Protein AF-A0A8S9FVZ9-F1 (afdb_monomer_lite)

Secondary structure (DSSP, 8-state):
------------PPP---GGGGG-HHHHHHHHHHHHTT-TTS---HHHHHHHHHHHHHHHHHHTT--HHHHHHHHHHHHHHHHHHHHHHHHHTT------

Foldseek 3Di:
DDDCPPPPPPPPDDQDDDPVCVVPPVLVVLLVCQLPPPPPDPPDDPVNSVVSSSVSVVVCCVVVPVPVVSVVVVVVVVVVVVVVVVVVVCVVVVVPDDDD

pLDDT: mean 76.51, std 14.74, range [37.78, 93.88]

Structure (mmCIF, N/CA/C/O backbone):
data_AF-A0A8S9FVZ9-F1
#
_entry.id   AF-A0A8S9FVZ9-F1
#
loop_
_atom_site.group_PDB
_atom_site.id
_atom_site.type_symbol
_atom_site.label_atom_id
_atom_site.label_alt_id
_atom_site.label_comp_id
_atom_site.label_asym_id
_atom_site.label_entity_id
_atom_site.label_seq_id
_atom_site.pdbx_PDB_ins_code
_atom_site.Cartn_x
_atom_site.Cartn_y
_atom_site.Cartn_z
_atom_site.occupancy
_atom_site.B_iso_or_equiv
_atom_site.auth_seq_id
_atom_site.auth_comp_id
_atom_site.auth_asym_id
_atom_site.auth_atom_id
_atom_site.pdbx_PDB_model_num
ATOM 1 N N . MET A 1 1 ? 30.963 5.191 33.472 1.00 40.34 1 MET A N 1
ATOM 2 C CA . MET A 1 1 ? 29.560 4.961 33.053 1.00 40.34 1 MET A CA 1
ATOM 3 C C . MET A 1 1 ? 29.465 5.172 31.554 1.00 40.34 1 MET A C 1
ATOM 5 O O . MET A 1 1 ? 29.851 6.236 31.092 1.00 40.34 1 MET A O 1
ATOM 9 N N . MET A 1 2 ? 29.022 4.170 30.794 1.00 45.22 2 MET A N 1
ATOM 10 C CA . MET A 1 2 ? 28.833 4.302 29.345 1.00 45.22 2 MET A CA 1
ATOM 11 C C . MET A 1 2 ? 27.371 4.673 29.082 1.00 45.22 2 MET A C 1
ATOM 13 O O . MET A 1 2 ? 26.473 3.879 29.354 1.00 45.22 2 MET A O 1
ATOM 17 N N . ASN A 1 3 ? 27.133 5.891 28.596 1.00 51.62 3 ASN A N 1
ATOM 18 C CA . ASN A 1 3 ? 25.801 6.366 28.231 1.00 51.62 3 ASN A CA 1
ATOM 19 C C . ASN A 1 3 ? 25.314 5.646 26.968 1.00 51.62 3 ASN A C 1
ATOM 21 O O . ASN A 1 3 ? 25.746 5.946 25.856 1.00 51.62 3 ASN A O 1
ATOM 25 N N . LEU A 1 4 ? 24.372 4.720 27.141 1.00 60.62 4 LEU A N 1
ATOM 26 C CA . LEU A 1 4 ? 23.601 4.117 26.058 1.00 60.62 4 LEU A CA 1
ATOM 27 C C . LEU A 1 4 ? 22.503 5.094 25.623 1.00 60.62 4 LEU A C 1
ATOM 29 O O . LEU A 1 4 ? 21.333 4.906 25.943 1.00 60.62 4 LEU A O 1
ATOM 33 N N . VAL A 1 5 ? 22.858 6.160 24.903 1.00 65.38 5 VAL A N 1
ATOM 34 C CA . VAL A 1 5 ? 21.850 6.924 24.155 1.00 65.38 5 VAL A CA 1
ATOM 35 C C . VAL A 1 5 ? 21.428 6.039 22.982 1.00 65.38 5 VAL A C 1
ATOM 37 O O . VAL A 1 5 ? 22.261 5.776 22.109 1.00 65.38 5 VAL A O 1
ATOM 40 N N . PRO A 1 6 ? 20.176 5.544 22.915 1.00 59.00 6 PRO A N 1
ATOM 41 C CA . PRO A 1 6 ? 19.731 4.792 21.759 1.00 59.00 6 PRO A CA 1
ATOM 42 C C . PRO A 1 6 ? 19.700 5.756 20.579 1.00 59.00 6 PRO A C 1
ATOM 44 O O . PRO A 1 6 ? 18.785 6.568 20.426 1.00 59.00 6 PRO A O 1
ATOM 47 N N . SER A 1 7 ? 20.729 5.675 19.740 1.00 60.56 7 SER A N 1
ATOM 48 C CA . SER A 1 7 ? 20.723 6.315 18.439 1.00 60.56 7 SER A CA 1
ATOM 49 C C . SER A 1 7 ? 19.511 5.777 17.686 1.00 60.56 7 SER A C 1
ATOM 51 O O . SER A 1 7 ? 19.473 4.611 17.283 1.00 60.56 7 SER A O 1
ATOM 53 N N . ARG A 1 8 ? 18.474 6.608 17.536 1.00 63.69 8 ARG A N 1
ATOM 54 C CA . ARG A 1 8 ? 17.286 6.301 16.729 1.00 63.69 8 ARG A CA 1
ATOM 55 C C . ARG A 1 8 ? 17.650 6.373 15.248 1.00 63.69 8 ARG A C 1
ATOM 57 O O . ARG A 1 8 ? 17.001 7.083 14.481 1.00 63.69 8 ARG A O 1
ATOM 64 N N . VAL A 1 9 ? 18.680 5.642 14.819 1.00 62.06 9 VAL A N 1
ATOM 65 C CA . VAL A 1 9 ? 18.883 5.384 13.398 1.00 62.06 9 VAL A CA 1
ATOM 66 C C . VAL A 1 9 ? 17.663 4.594 12.959 1.00 62.06 9 VAL A C 1
ATOM 68 O O . VAL A 1 9 ? 17.510 3.417 13.290 1.00 62.06 9 VAL A O 1
ATOM 71 N N . ARG A 1 10 ? 16.738 5.260 12.263 1.00 62.44 10 ARG A N 1
ATOM 72 C CA . ARG A 1 10 ? 15.591 4.598 11.646 1.00 62.44 10 ARG A CA 1
ATOM 73 C C . ARG A 1 10 ? 16.151 3.601 10.642 1.00 62.44 10 ARG A C 1
ATOM 75 O O . ARG A 1 10 ? 16.495 3.974 9.523 1.00 62.44 10 ARG A O 1
ATOM 82 N N . LYS A 1 11 ? 16.281 2.335 11.049 1.00 62.75 11 LYS A N 1
ATOM 83 C CA . LYS A 1 11 ? 16.678 1.254 10.149 1.00 62.75 11 LYS A CA 1
ATOM 84 C C . LYS A 1 11 ? 15.696 1.273 8.983 1.00 62.75 11 LYS A C 1
ATOM 86 O O . LYS A 1 11 ? 14.489 1.122 9.179 1.00 62.75 11 LYS A O 1
ATOM 91 N N . LYS A 1 12 ? 16.201 1.522 7.774 1.00 65.38 12 LYS A N 1
ATOM 92 C CA . LYS A 1 12 ? 15.389 1.497 6.559 1.00 65.38 12 LYS A CA 1
ATOM 93 C C . LYS A 1 12 ? 14.947 0.052 6.346 1.00 65.38 12 LYS A C 1
ATOM 95 O O . LYS A 1 12 ? 15.718 -0.769 5.862 1.00 65.38 12 LYS A O 1
ATOM 100 N N . GLY A 1 13 ? 13.733 -0.267 6.790 1.00 72.56 13 GLY A N 1
ATOM 101 C CA . GLY A 1 13 ? 13.160 -1.599 6.633 1.00 72.56 13 GLY A CA 1
ATOM 102 C C . GLY A 1 13 ? 13.135 -2.004 5.161 1.00 72.56 13 GLY A C 1
ATOM 103 O O . GLY A 1 13 ? 12.910 -1.169 4.278 1.00 72.56 13 GLY A O 1
ATOM 104 N N . ARG A 1 14 ? 13.380 -3.288 4.887 1.00 82.06 14 ARG A N 1
ATOM 105 C CA . ARG A 1 14 ? 13.221 -3.832 3.538 1.00 82.06 14 ARG A CA 1
ATOM 106 C C . ARG A 1 14 ? 11.741 -3.785 3.165 1.00 82.06 14 ARG A C 1
ATOM 108 O O . ARG A 1 14 ? 10.879 -4.098 3.983 1.00 82.06 14 ARG A O 1
ATOM 115 N N . PHE A 1 15 ? 11.447 -3.362 1.939 1.00 83.38 15 PHE A N 1
ATOM 116 C CA . PHE A 1 15 ? 10.087 -3.441 1.423 1.00 83.38 15 PHE A CA 1
ATOM 117 C C . PHE A 1 15 ? 9.692 -4.913 1.281 1.00 83.38 15 PHE A C 1
ATOM 119 O O . PHE A 1 15 ? 10.375 -5.666 0.586 1.00 83.38 15 PHE A O 1
ATOM 126 N N . THR A 1 16 ? 8.576 -5.280 1.901 1.00 87.44 16 THR A N 1
ATOM 127 C CA . THR A 1 16 ? 7.934 -6.585 1.745 1.00 87.44 16 THR A CA 1
ATOM 128 C C . THR A 1 16 ? 6.536 -6.343 1.210 1.00 87.44 16 THR A C 1
ATOM 130 O O . THR A 1 16 ? 5.779 -5.562 1.793 1.00 87.44 16 THR A O 1
ATOM 133 N N . PHE A 1 17 ? 6.219 -6.987 0.090 1.00 88.44 17 PHE A N 1
ATOM 134 C CA . PHE A 1 17 ? 4.865 -6.999 -0.438 1.00 88.44 17 PHE A CA 1
ATOM 135 C C . PHE A 1 17 ? 3.992 -7.893 0.444 1.00 88.44 17 PHE A C 1
ATOM 137 O O . PHE A 1 17 ? 4.382 -9.015 0.762 1.00 88.44 17 PHE A O 1
ATOM 144 N N . ASP A 1 18 ? 2.828 -7.393 0.838 1.00 88.00 18 ASP A N 1
ATOM 145 C CA . ASP A 1 18 ? 1.856 -8.156 1.613 1.00 88.00 18 ASP A CA 1
ATOM 146 C C . ASP A 1 18 ? 0.781 -8.703 0.669 1.00 88.00 18 ASP A C 1
ATOM 148 O O . ASP A 1 18 ? 0.128 -7.946 -0.049 1.00 88.00 18 ASP A O 1
ATOM 152 N N . LYS A 1 19 ? 0.574 -10.024 0.679 1.00 89.81 19 LYS A N 1
ATOM 153 C CA . LYS A 1 19 ? -0.411 -10.700 -0.179 1.00 89.81 19 LYS A CA 1
ATOM 154 C C . LYS A 1 19 ? -1.838 -10.183 0.046 1.00 89.81 19 LYS A C 1
ATOM 156 O O . LYS A 1 19 ? -2.643 -10.208 -0.880 1.00 89.81 19 LYS A O 1
ATOM 161 N N . ARG A 1 20 ? -2.144 -9.658 1.240 1.00 87.31 20 ARG A N 1
ATOM 162 C CA . ARG A 1 20 ? -3.446 -9.045 1.564 1.00 87.31 20 ARG A CA 1
ATOM 163 C C . ARG A 1 20 ? -3.738 -7.796 0.731 1.00 87.31 20 ARG A C 1
ATOM 165 O O . ARG A 1 20 ? -4.872 -7.344 0.681 1.00 87.31 20 ARG A O 1
ATOM 172 N N . TRP A 1 21 ? -2.734 -7.207 0.087 1.00 89.69 21 TRP A N 1
ATOM 173 C CA . TRP A 1 21 ? -2.930 -6.053 -0.787 1.00 89.69 21 TRP A CA 1
ATOM 174 C C . TRP A 1 21 ? -3.605 -6.426 -2.108 1.00 89.69 21 TRP A C 1
ATOM 176 O O . TRP A 1 21 ? -4.242 -5.571 -2.709 1.00 89.69 21 TRP A O 1
ATOM 186 N N . CYS A 1 22 ? -3.544 -7.691 -2.539 1.00 87.94 22 CYS A N 1
ATOM 187 C CA . CYS A 1 22 ? -4.177 -8.131 -3.786 1.00 87.94 22 CYS A CA 1
ATOM 188 C C . CYS A 1 22 ? -5.709 -8.022 -3.771 1.00 87.94 22 CYS A C 1
ATOM 190 O O . CYS A 1 22 ? -6.319 -7.962 -4.830 1.00 87.94 22 CYS A O 1
ATOM 192 N N . THR A 1 23 ? -6.339 -7.997 -2.593 1.00 87.69 23 THR A N 1
ATOM 193 C CA . THR A 1 23 ? -7.798 -7.859 -2.461 1.00 87.69 23 THR A CA 1
ATOM 194 C C . THR A 1 23 ? -8.251 -6.400 -2.406 1.00 87.69 23 THR A C 1
ATOM 196 O O . THR A 1 23 ? -9.444 -6.141 -2.284 1.00 87.69 23 THR A O 1
ATOM 199 N N . LYS A 1 24 ? -7.318 -5.439 -2.450 1.00 87.50 24 LYS A N 1
ATOM 200 C CA . LYS A 1 24 ? -7.616 -4.008 -2.364 1.00 87.50 24 LYS A CA 1
ATOM 201 C C . LYS A 1 24 ? -7.585 -3.380 -3.760 1.00 87.50 24 LYS A C 1
ATOM 203 O O . LYS A 1 24 ? -6.513 -3.352 -4.371 1.00 87.50 24 LYS A O 1
ATOM 208 N N . PRO A 1 25 ? -8.712 -2.867 -4.283 1.00 87.62 25 PRO A N 1
ATOM 209 C CA . PRO A 1 25 ? -8.765 -2.322 -5.640 1.00 87.62 25 PRO A CA 1
ATOM 210 C C . PRO A 1 25 ? -7.825 -1.122 -5.831 1.00 87.62 25 PRO A C 1
ATOM 212 O O . PRO A 1 25 ? -7.260 -0.940 -6.908 1.00 87.62 25 PRO A O 1
ATOM 215 N N . GLU A 1 26 ? -7.562 -0.348 -4.777 1.00 89.75 26 GLU A N 1
ATOM 216 C CA .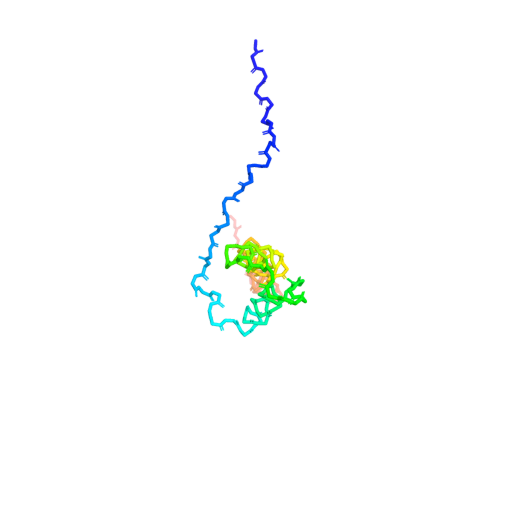 GLU A 1 26 ? -6.660 0.806 -4.820 1.00 89.75 26 GLU A CA 1
ATOM 217 C C . GLU A 1 26 ? -5.213 0.390 -5.107 1.00 89.75 26 GLU A C 1
ATOM 219 O O . GLU A 1 26 ? -4.453 1.136 -5.723 1.00 89.75 26 GLU A O 1
ATOM 224 N N . VAL A 1 27 ? -4.821 -0.820 -4.698 1.00 92.25 27 VAL A N 1
ATOM 225 C CA . VAL A 1 27 ? -3.466 -1.345 -4.914 1.00 92.25 27 VAL A CA 1
ATOM 226 C C . VAL A 1 27 ? -3.214 -1.586 -6.396 1.00 92.25 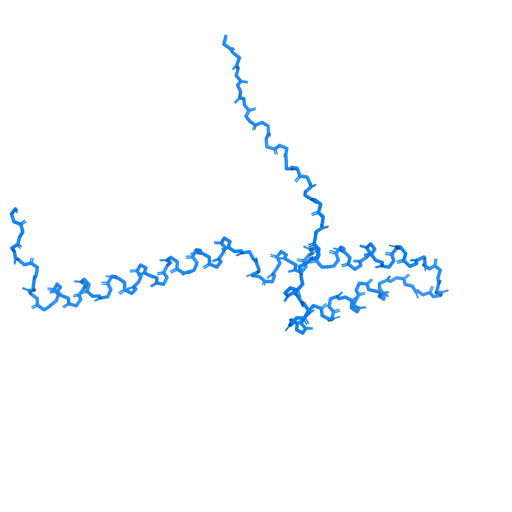27 VAL A C 1
ATOM 228 O O . VAL A 1 27 ? -2.119 -1.292 -6.876 1.00 92.25 27 VAL A O 1
ATOM 231 N N . MET A 1 28 ? -4.218 -2.068 -7.132 1.00 92.06 28 MET A N 1
ATOM 232 C CA . MET A 1 28 ? -4.108 -2.271 -8.579 1.00 92.06 28 MET A CA 1
ATOM 233 C C . MET A 1 28 ? -3.797 -0.959 -9.296 1.00 92.06 28 MET A C 1
ATOM 235 O O . MET A 1 28 ? -2.892 -0.906 -10.131 1.00 92.06 28 MET A O 1
ATOM 239 N N . GLU A 1 29 ? -4.480 0.118 -8.913 1.00 92.88 29 GLU A N 1
ATOM 240 C CA . GLU A 1 29 ? -4.263 1.444 -9.489 1.00 92.88 29 GLU A CA 1
ATOM 241 C C . GLU A 1 29 ? -2.878 2.007 -9.132 1.00 92.88 29 GLU A C 1
ATOM 243 O O . GLU A 1 29 ? -2.168 2.534 -9.991 1.00 92.88 29 GLU A O 1
ATOM 248 N N . VAL A 1 30 ? -2.425 1.810 -7.890 1.00 93.88 30 VAL A N 1
ATOM 249 C CA . VAL A 1 30 ? -1.075 2.198 -7.446 1.00 93.88 30 VAL A CA 1
ATOM 250 C C . VAL A 1 30 ? 0.011 1.468 -8.243 1.00 93.88 30 VAL A C 1
ATOM 252 O O . VAL A 1 30 ? 0.992 2.088 -8.665 1.00 93.88 30 VAL A O 1
ATOM 255 N N . VAL A 1 31 ? -0.159 0.165 -8.487 1.00 93.44 31 VAL A N 1
ATOM 256 C CA . VAL A 1 31 ? 0.765 -0.624 -9.316 1.00 93.44 31 VAL A CA 1
ATOM 257 C C . VAL A 1 31 ? 0.730 -0.137 -10.760 1.00 93.44 31 VAL A C 1
ATOM 259 O O . VAL A 1 31 ? 1.791 0.109 -11.331 1.00 93.44 31 VAL A O 1
ATOM 262 N N . ARG A 1 32 ? -0.458 0.074 -11.341 1.00 92.00 32 ARG A N 1
ATOM 263 C CA . ARG A 1 32 ? -0.620 0.584 -12.711 1.00 92.00 32 ARG A CA 1
ATOM 264 C C . ARG A 1 32 ? 0.080 1.929 -12.891 1.00 92.00 32 ARG A C 1
ATOM 266 O O . ARG A 1 32 ? 0.804 2.119 -13.868 1.00 92.00 32 ARG A O 1
ATOM 273 N N . LYS A 1 33 ? -0.092 2.848 -11.942 1.00 91.31 33 LYS A N 1
ATOM 274 C CA . LYS A 1 33 ? 0.589 4.145 -11.933 1.00 91.31 33 LYS A CA 1
ATOM 275 C C . LYS A 1 33 ? 2.104 3.961 -11.867 1.00 91.31 33 LYS A C 1
ATOM 277 O O . LYS A 1 33 ? 2.811 4.449 -12.744 1.00 91.31 33 LYS A O 1
ATOM 282 N N . GLY A 1 34 ? 2.609 3.203 -10.893 1.00 91.25 34 GLY A N 1
ATOM 283 C CA . GLY A 1 34 ? 4.049 2.967 -10.737 1.00 91.25 34 GLY A CA 1
ATOM 284 C C . GLY A 1 34 ? 4.692 2.281 -11.946 1.00 91.25 34 GLY A C 1
ATOM 285 O O . GLY A 1 34 ? 5.815 2.615 -12.320 1.00 91.25 34 GLY A O 1
ATOM 286 N N . TRP A 1 35 ? 3.972 1.370 -12.598 1.00 90.75 35 TRP A N 1
ATOM 287 C CA . TRP A 1 35 ? 4.435 0.620 -13.767 1.00 90.75 35 TRP A CA 1
ATOM 288 C C . TRP A 1 35 ? 4.579 1.481 -15.029 1.00 90.75 35 TRP A C 1
ATOM 290 O O . TRP A 1 35 ? 5.387 1.158 -15.907 1.00 90.75 35 TRP A O 1
ATOM 300 N N . ASN A 1 36 ? 3.803 2.566 -15.109 1.00 87.12 36 ASN A N 1
ATOM 301 C CA . ASN A 1 36 ? 3.742 3.473 -16.255 1.00 87.12 36 ASN A CA 1
ATOM 302 C C . ASN A 1 36 ? 4.472 4.809 -16.028 1.00 87.12 36 ASN A C 1
ATOM 304 O O . ASN A 1 36 ? 4.595 5.597 -16.964 1.00 87.12 36 ASN A O 1
ATOM 308 N N . VAL A 1 37 ? 4.979 5.075 -14.818 1.00 79.38 37 VAL A N 1
ATOM 309 C CA . VAL A 1 37 ? 5.774 6.278 -14.523 1.00 79.38 37 VAL A CA 1
ATOM 310 C C . VAL A 1 37 ? 7.014 6.331 -15.430 1.00 79.38 37 VAL A C 1
ATOM 312 O O . VAL A 1 37 ? 7.890 5.475 -15.348 1.00 79.38 37 VAL A O 1
ATOM 315 N N . ASN A 1 38 ? 7.081 7.379 -16.258 1.00 62.72 38 ASN A N 1
ATOM 316 C CA . ASN A 1 38 ? 8.246 7.852 -17.022 1.00 62.72 38 ASN A CA 1
ATOM 317 C C . ASN A 1 38 ? 8.796 6.992 -18.171 1.00 62.72 38 ASN A C 1
ATOM 319 O O . ASN A 1 38 ? 9.912 7.238 -18.619 1.00 62.72 38 ASN A O 1
ATOM 323 N N . TYR A 1 39 ? 8.014 6.084 -18.754 1.00 64.62 39 TYR A N 1
ATOM 324 C CA . TYR A 1 39 ? 8.457 5.356 -19.953 1.00 64.62 39 TYR A CA 1
ATOM 325 C C . TYR A 1 39 ? 7.806 5.887 -21.227 1.00 64.62 39 TYR A C 1
ATOM 327 O O . TYR A 1 39 ? 7.083 5.178 -21.923 1.00 64.62 39 TYR A O 1
ATOM 335 N N . ARG A 1 40 ? 8.095 7.150 -21.561 1.00 60.03 40 ARG A N 1
ATOM 336 C CA . ARG A 1 40 ? 7.926 7.636 -22.936 1.00 60.03 40 ARG A CA 1
ATOM 337 C C . ARG A 1 40 ? 9.025 6.977 -23.778 1.00 60.03 40 ARG A C 1
ATOM 339 O O . ARG A 1 40 ? 10.177 7.378 -23.691 1.00 60.03 40 ARG A O 1
ATOM 346 N N . GLY A 1 41 ? 8.689 5.917 -24.514 1.00 61.56 41 GLY A N 1
ATOM 347 C CA . GLY A 1 41 ? 9.606 5.286 -25.476 1.00 61.56 41 GLY A CA 1
ATOM 348 C C . GLY A 1 41 ? 10.202 3.926 -25.093 1.00 61.56 41 GLY A C 1
ATOM 349 O O . GLY A 1 41 ? 11.114 3.478 -25.771 1.00 61.56 41 GLY A O 1
ATOM 350 N N . ASN A 1 42 ? 9.687 3.232 -24.067 1.00 61.62 42 ASN A N 1
ATOM 351 C CA . ASN A 1 42 ? 10.064 1.834 -23.764 1.00 61.62 42 ASN A CA 1
ATOM 352 C C . ASN A 1 42 ? 11.518 1.605 -23.269 1.00 61.62 42 ASN A C 1
ATOM 354 O O . ASN A 1 42 ? 11.983 0.473 -23.218 1.00 61.62 42 ASN A O 1
ATOM 358 N N . ILE A 1 43 ? 12.231 2.656 -22.842 1.00 64.25 43 ILE A N 1
ATOM 359 C CA . ILE A 1 43 ? 13.673 2.607 -22.489 1.00 64.25 43 ILE A CA 1
ATOM 360 C C . ILE A 1 43 ? 13.935 2.018 -21.076 1.00 64.25 43 ILE A C 1
ATOM 362 O O . ILE A 1 43 ? 15.059 1.963 -20.588 1.00 64.25 43 ILE A O 1
ATOM 366 N N . GLY A 1 44 ? 12.902 1.533 -20.386 1.00 69.50 44 GLY A N 1
ATOM 367 C CA . GLY A 1 44 ? 13.013 1.022 -19.021 1.00 69.50 44 GLY A CA 1
ATOM 368 C C . GLY A 1 44 ? 13.234 -0.469 -18.908 1.00 69.50 44 GLY A C 1
ATOM 369 O O . GLY A 1 44 ? 12.403 -1.249 -19.371 1.00 69.50 44 GLY A O 1
ATOM 370 N N . SER A 1 45 ? 14.251 -0.884 -18.152 1.00 84.94 45 SER A N 1
ATOM 371 C CA . SER A 1 45 ? 14.330 -2.280 -17.719 1.00 84.94 45 SER A CA 1
ATOM 372 C C . SER A 1 45 ? 13.127 -2.649 -16.837 1.00 84.94 45 SER A C 1
ATOM 374 O O . SER A 1 45 ? 12.644 -1.850 -16.029 1.00 84.94 45 SER A O 1
ATOM 376 N N . VAL A 1 46 ? 12.677 -3.905 -16.915 1.00 87.62 46 VAL A N 1
ATOM 377 C CA . VAL A 1 46 ? 11.637 -4.458 -16.023 1.00 87.62 46 VAL A CA 1
ATOM 378 C C . VAL A 1 46 ? 11.981 -4.208 -14.547 1.00 87.62 46 VAL A C 1
ATOM 380 O O . VAL A 1 46 ? 11.115 -3.846 -13.752 1.00 87.62 46 VAL A O 1
ATOM 383 N N . SER A 1 47 ? 13.262 -4.319 -14.183 1.00 89.19 47 SER A N 1
ATOM 384 C CA . SER A 1 47 ? 13.756 -4.047 -12.828 1.00 89.19 47 SER A CA 1
ATOM 385 C C . SER A 1 47 ? 13.408 -2.636 -12.347 1.00 89.19 47 SER A C 1
ATOM 387 O O . SER A 1 47 ? 13.003 -2.441 -11.198 1.00 89.19 47 SER A O 1
ATOM 389 N N . GLU A 1 48 ? 13.515 -1.646 -13.225 1.00 88.00 48 GLU A N 1
ATOM 390 C CA . GLU A 1 48 ? 13.259 -0.246 -12.905 1.00 88.00 48 GLU A CA 1
ATOM 391 C C . GLU A 1 48 ? 11.767 0.049 -12.761 1.00 88.00 48 GLU A C 1
ATOM 393 O O . GLU A 1 48 ? 11.351 0.737 -11.824 1.00 88.00 48 GLU A O 1
ATOM 398 N N . ARG A 1 49 ? 10.935 -0.602 -13.578 1.00 88.56 49 ARG A N 1
ATOM 399 C CA . ARG A 1 49 ? 9.474 -0.598 -13.407 1.00 88.56 49 ARG A CA 1
ATOM 400 C C . ARG A 1 49 ? 9.064 -1.199 -12.065 1.00 88.56 49 ARG A C 1
ATOM 402 O O . ARG A 1 49 ? 8.259 -0.611 -11.344 1.00 88.56 49 ARG A O 1
ATOM 409 N N . ILE A 1 50 ? 9.677 -2.317 -11.667 1.00 91.62 50 ILE A N 1
ATOM 410 C CA . ILE A 1 50 ? 9.431 -2.935 -10.355 1.00 91.62 50 ILE A CA 1
ATOM 411 C C . ILE A 1 50 ? 9.905 -2.008 -9.222 1.00 91.62 50 ILE A C 1
ATOM 413 O O . ILE A 1 50 ? 9.219 -1.879 -8.206 1.00 91.62 50 ILE A O 1
ATOM 417 N N . LYS A 1 51 ? 11.056 -1.329 -9.360 1.00 90.88 51 LYS A N 1
ATOM 418 C CA . LYS A 1 51 ? 11.513 -0.320 -8.379 1.00 90.88 51 LYS A CA 1
ATOM 419 C C . LYS A 1 51 ? 10.497 0.818 -8.233 1.00 90.88 51 LYS A C 1
ATOM 421 O O . LYS A 1 51 ? 10.188 1.188 -7.101 1.00 90.88 51 LYS A O 1
ATOM 426 N N . SER A 1 52 ? 9.952 1.317 -9.341 1.00 91.62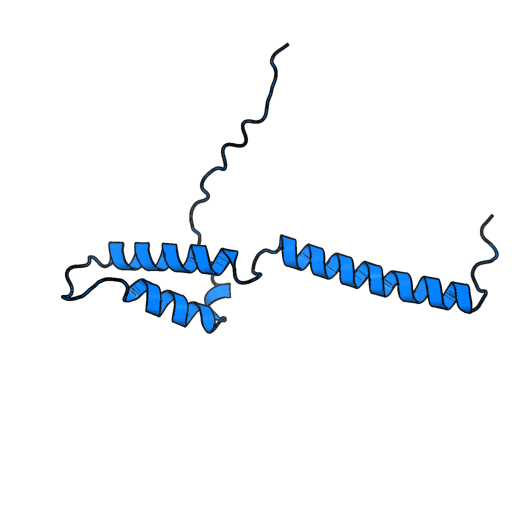 52 SER A N 1
ATOM 427 C CA . SER A 1 52 ? 8.908 2.346 -9.339 1.00 91.62 52 SER A CA 1
ATOM 428 C C . SER A 1 52 ? 7.639 1.867 -8.625 1.00 91.62 52 SER A C 1
ATOM 430 O O . SER A 1 52 ? 7.180 2.511 -7.681 1.00 91.62 52 SER A O 1
ATOM 432 N N . CYS A 1 53 ? 7.148 0.667 -8.950 1.00 92.75 53 CYS A N 1
ATOM 433 C CA . CYS A 1 53 ? 6.000 0.064 -8.263 1.00 92.75 53 CYS A CA 1
ATOM 434 C C . CYS A 1 53 ? 6.238 -0.073 -6.752 1.00 92.75 53 CYS A C 1
ATOM 436 O O . CYS A 1 53 ? 5.378 0.288 -5.953 1.00 92.75 53 CYS A O 1
ATOM 438 N N . ARG A 1 54 ? 7.428 -0.530 -6.331 1.00 93.06 54 ARG A N 1
ATOM 439 C CA . ARG A 1 54 ? 7.795 -0.614 -4.905 1.00 93.06 54 ARG A CA 1
ATOM 440 C C . ARG A 1 54 ? 7.755 0.746 -4.212 1.00 93.06 54 ARG A C 1
ATOM 442 O O . ARG A 1 54 ? 7.346 0.821 -3.052 1.00 93.06 54 ARG A O 1
ATOM 449 N N . LYS A 1 55 ? 8.180 1.811 -4.897 1.00 91.38 55 LYS A N 1
ATOM 450 C CA . LYS A 1 55 ? 8.136 3.179 -4.371 1.00 91.38 55 LYS A CA 1
ATOM 451 C C . LYS A 1 55 ? 6.692 3.639 -4.187 1.00 91.38 55 LYS A C 1
ATOM 453 O O . LYS A 1 55 ? 6.361 4.089 -3.093 1.00 91.38 55 LYS A O 1
ATOM 458 N N . GLU A 1 56 ? 5.839 3.486 -5.195 1.00 92.88 56 GLU A N 1
ATOM 459 C CA . GLU A 1 56 ? 4.426 3.883 -5.108 1.00 92.88 56 GLU A CA 1
ATOM 460 C C . GLU A 1 56 ? 3.680 3.082 -4.027 1.00 92.88 56 GLU A C 1
ATOM 462 O O . GLU A 1 56 ? 3.044 3.673 -3.156 1.00 92.88 56 GLU A O 1
ATOM 467 N N . LEU A 1 57 ? 3.862 1.756 -3.973 1.00 93.00 57 LEU A N 1
ATOM 468 C CA . LEU A 1 57 ? 3.282 0.900 -2.927 1.00 93.00 57 LEU A CA 1
ATOM 469 C C . LEU A 1 57 ? 3.755 1.279 -1.520 1.00 93.00 57 LEU A C 1
ATOM 471 O O . LEU A 1 57 ? 2.982 1.227 -0.567 1.00 93.00 57 LEU A O 1
ATOM 475 N N . SER A 1 58 ? 5.017 1.687 -1.369 1.00 89.62 58 SER A N 1
ATOM 476 C CA . SER A 1 58 ? 5.539 2.154 -0.080 1.00 89.62 58 SER A CA 1
ATOM 477 C C . SER A 1 58 ? 4.912 3.474 0.368 1.00 89.62 58 SER A C 1
ATOM 479 O O . SER A 1 58 ? 4.782 3.694 1.572 1.00 89.62 58 SER A O 1
ATOM 481 N N . HIS A 1 59 ? 4.551 4.358 -0.566 1.00 89.19 59 HIS A N 1
ATOM 482 C CA . HIS A 1 59 ? 3.822 5.588 -0.250 1.00 89.19 59 HIS A CA 1
ATOM 483 C C . HIS A 1 59 ? 2.372 5.277 0.098 1.00 89.19 59 HIS A C 1
ATOM 485 O O . HIS A 1 59 ? 1.925 5.667 1.173 1.00 89.19 59 HIS A O 1
ATOM 491 N N . TRP A 1 60 ? 1.692 4.486 -0.735 1.00 91.00 60 TRP A N 1
ATOM 492 C CA . TRP A 1 60 ? 0.325 4.043 -0.474 1.00 91.00 60 TRP A CA 1
ATOM 493 C C . TRP A 1 60 ? 0.202 3.329 0.878 1.00 91.00 60 TRP A C 1
ATOM 495 O O . TRP A 1 60 ? -0.695 3.632 1.654 1.00 91.00 60 TRP A O 1
ATOM 505 N N . LYS A 1 61 ? 1.156 2.461 1.244 1.00 86.81 61 LYS A N 1
ATOM 506 C CA . LYS A 1 61 ? 1.165 1.786 2.554 1.00 86.81 61 LYS A CA 1
ATOM 507 C C . LYS A 1 61 ? 1.121 2.777 3.723 1.00 86.81 61 LYS A C 1
ATOM 509 O O . LYS A 1 61 ? 0.514 2.486 4.747 1.00 86.81 61 LYS A O 1
ATOM 514 N N . LYS A 1 62 ? 1.782 3.930 3.604 1.00 81.81 62 LYS A N 1
ATOM 515 C CA . LYS A 1 62 ? 1.798 4.940 4.673 1.00 81.81 62 LYS A CA 1
ATOM 516 C C . LYS A 1 62 ? 0.467 5.677 4.787 1.00 81.81 62 LYS A C 1
ATOM 518 O O . LYS A 1 62 ? 0.136 6.112 5.879 1.00 81.81 62 LYS A O 1
ATOM 523 N N . THR A 1 63 ? -0.268 5.818 3.687 1.00 81.19 63 THR A N 1
ATOM 524 C CA . THR A 1 63 ? -1.535 6.558 3.644 1.00 81.19 63 THR A CA 1
ATOM 525 C C . THR A 1 63 ? -2.757 5.662 3.844 1.00 81.19 63 THR A C 1
ATOM 527 O O . THR A 1 63 ? -3.788 6.130 4.304 1.00 81.19 63 THR A O 1
ATOM 530 N N . ALA A 1 64 ? -2.671 4.371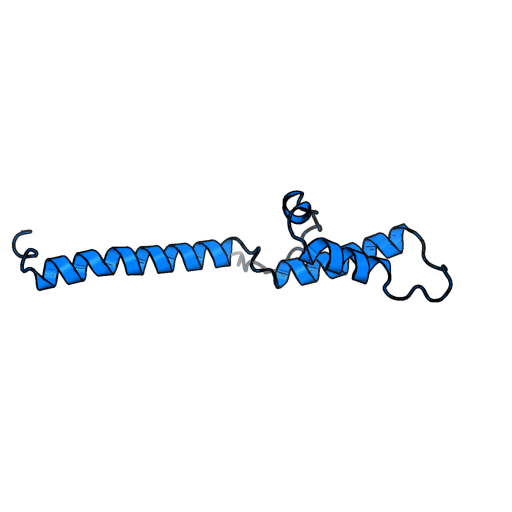 3.522 1.00 74.75 64 ALA A N 1
ATOM 531 C CA . ALA A 1 64 ? -3.832 3.489 3.385 1.00 74.75 64 ALA A CA 1
ATOM 532 C C . ALA A 1 64 ? -4.404 2.911 4.700 1.00 74.75 64 ALA A C 1
ATOM 534 O O . ALA A 1 64 ? -5.011 1.842 4.659 1.00 74.75 64 ALA A O 1
ATOM 535 N N . ASN A 1 65 ? -4.192 3.549 5.862 1.00 65.50 65 ASN A N 1
ATOM 536 C CA . ASN A 1 65 ? -4.613 3.060 7.196 1.00 65.50 65 ASN A CA 1
ATOM 537 C C . ASN A 1 65 ? -4.348 1.544 7.421 1.00 65.50 65 ASN A C 1
ATOM 539 O O . ASN A 1 65 ? -5.031 0.859 8.175 1.00 65.50 65 ASN A O 1
ATOM 543 N N . VAL A 1 66 ? -3.335 0.990 6.744 1.00 65.44 66 VAL A N 1
ATOM 544 C CA . VAL A 1 66 ? -2.812 -0.371 6.968 1.00 65.44 66 VAL A CA 1
ATOM 545 C C . VAL A 1 66 ? -1.837 -0.393 8.143 1.00 65.44 66 VAL A C 1
ATOM 547 O O . VAL A 1 66 ? -1.204 -1.411 8.417 1.00 65.44 66 VAL A O 1
ATOM 550 N N . ASN A 1 67 ? -1.676 0.745 8.820 1.00 70.31 67 ASN A N 1
ATOM 551 C C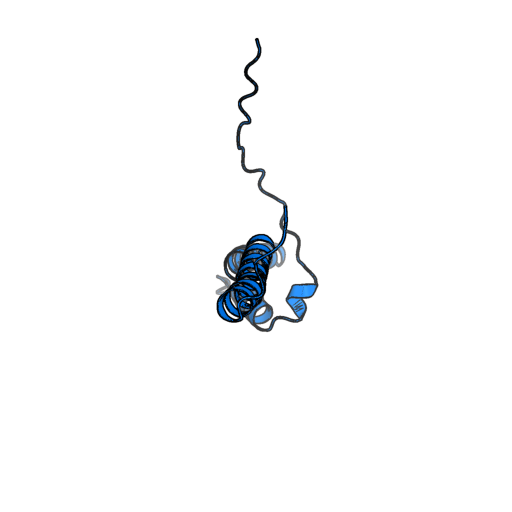A . ASN A 1 67 ? -0.921 0.825 10.046 1.00 70.31 67 ASN A CA 1
ATOM 552 C C . ASN A 1 67 ? -1.750 0.180 11.155 1.00 70.31 67 ASN A C 1
ATOM 554 O O . ASN A 1 67 ? -2.669 0.792 11.696 1.00 70.31 67 ASN A O 1
ATOM 558 N N . SER A 1 68 ? -1.408 -1.058 11.502 1.00 70.62 68 SER A N 1
ATOM 559 C CA . SER A 1 68 ? -2.049 -1.768 12.605 1.00 70.62 68 SER A CA 1
ATOM 560 C C . SER A 1 68 ? -2.033 -0.952 13.898 1.00 70.62 68 SER A C 1
ATOM 562 O O . SER A 1 68 ? -2.980 -1.058 14.661 1.00 70.62 68 SER A O 1
ATOM 564 N N . SER A 1 69 ? -1.044 -0.078 14.125 1.00 73.88 69 SER A N 1
ATOM 565 C CA . SER A 1 69 ? -1.035 0.815 15.289 1.00 73.88 69 SER A CA 1
ATOM 566 C C . SER A 1 69 ? -2.203 1.803 15.292 1.00 73.88 69 SER A C 1
ATOM 568 O O . SER A 1 69 ? -2.767 2.062 16.349 1.00 73.88 69 SER A O 1
ATOM 570 N N . GLU A 1 70 ? -2.590 2.336 14.131 1.00 77.31 70 GLU A N 1
ATOM 571 C CA . GLU A 1 70 ? -3.740 3.240 14.018 1.00 77.31 70 GLU A CA 1
ATOM 572 C C . GLU A 1 70 ? -5.057 2.475 14.193 1.00 77.31 70 GLU A C 1
ATOM 574 O O . GLU A 1 70 ? -5.951 2.940 14.894 1.00 77.31 70 GLU A O 1
ATOM 579 N N . GLN A 1 71 ? -5.160 1.266 13.629 1.00 80.06 71 GLN A N 1
ATOM 580 C CA . GLN A 1 71 ? -6.330 0.408 13.840 1.00 80.06 71 GLN A CA 1
ATOM 581 C C . GLN A 1 71 ? -6.477 -0.018 15.304 1.00 80.06 71 GLN A C 1
ATOM 583 O O . GLN A 1 71 ? -7.573 0.050 15.848 1.00 80.06 71 GLN A O 1
ATOM 588 N N . ILE A 1 72 ? -5.382 -0.409 15.959 1.00 84.69 72 ILE A N 1
ATOM 589 C CA . ILE A 1 72 ? -5.361 -0.756 17.385 1.00 84.69 72 ILE A CA 1
ATOM 590 C C . ILE A 1 72 ? -5.773 0.449 18.229 1.00 84.69 72 ILE A C 1
ATOM 592 O O . ILE A 1 72 ? -6.556 0.296 19.159 1.00 84.69 72 ILE A O 1
ATOM 596 N N . TRP A 1 73 ? -5.270 1.645 17.913 1.00 87.06 73 TRP A N 1
ATOM 597 C CA . TRP A 1 73 ? -5.658 2.860 18.623 1.00 87.06 73 TRP A CA 1
ATOM 598 C C . TRP A 1 73 ? -7.160 3.147 18.485 1.00 87.06 73 TRP A C 1
ATOM 600 O O . TRP A 1 73 ? -7.825 3.343 19.499 1.00 87.06 73 TRP A O 1
ATOM 610 N N . LYS A 1 74 ? -7.714 3.062 17.267 1.00 87.06 74 LYS A N 1
ATOM 611 C CA . LYS A 1 74 ? -9.161 3.220 17.029 1.00 87.06 74 LYS A CA 1
ATOM 612 C C . LYS A 1 74 ? -9.981 2.184 17.800 1.00 87.06 74 LYS A C 1
ATOM 614 O O . LYS A 1 74 ? -10.922 2.556 18.485 1.00 87.06 74 LYS A O 1
ATOM 619 N N . LEU A 1 75 ? -9.584 0.910 17.750 1.00 89.38 75 LEU A N 1
ATOM 620 C CA . LEU A 1 75 ? -10.256 -0.169 18.485 1.00 89.38 75 LEU A CA 1
ATOM 621 C C . LEU A 1 75 ? -10.241 0.066 20.001 1.00 89.38 75 LEU A C 1
ATOM 623 O O . LEU A 1 75 ? -11.256 -0.141 20.656 1.00 89.38 75 LEU A O 1
ATOM 627 N N . ARG A 1 76 ? -9.118 0.533 20.562 1.00 90.06 76 ARG A N 1
ATOM 628 C CA . ARG A 1 76 ? -9.025 0.889 21.987 1.00 90.06 76 ARG A CA 1
ATOM 629 C C . ARG A 1 76 ? -9.969 2.028 22.357 1.00 90.06 76 ARG A C 1
ATOM 631 O O . ARG A 1 76 ? -10.601 1.959 23.399 1.00 90.06 76 ARG A O 1
ATOM 638 N N . GLN A 1 77 ? -10.072 3.049 21.510 1.00 91.38 77 GLN A N 1
ATOM 639 C CA . GLN A 1 77 ? -10.973 4.174 21.751 1.00 91.38 77 GLN A CA 1
ATOM 640 C C . GLN A 1 77 ? -12.446 3.747 21.684 1.00 91.38 77 GLN A C 1
ATOM 642 O O . GLN A 1 77 ? -13.230 4.161 22.529 1.00 91.38 77 GLN A O 1
ATOM 647 N N . THR A 1 78 ? -12.815 2.897 20.720 1.00 90.38 78 THR A N 1
ATOM 648 C CA . THR A 1 78 ? -14.167 2.324 20.645 1.00 90.38 78 THR A CA 1
ATOM 649 C C . THR A 1 78 ? -14.496 1.509 21.891 1.00 90.38 78 THR A C 1
ATOM 651 O O . THR A 1 78 ? -15.558 1.714 22.466 1.00 90.38 78 THR A O 1
ATOM 654 N N . LEU A 1 79 ? -13.569 0.659 22.351 1.00 89.75 79 LEU A N 1
ATOM 655 C CA . LEU A 1 79 ? -13.741 -0.087 23.598 1.00 89.75 79 LEU A CA 1
ATOM 656 C C . LEU A 1 79 ? -13.936 0.851 24.793 1.00 89.75 79 LEU A C 1
ATOM 658 O O . LEU A 1 79 ? -14.885 0.672 25.535 1.00 89.75 79 LEU A O 1
ATOM 662 N N . GLU A 1 80 ? -13.104 1.877 24.967 1.00 87.62 80 GLU A N 1
ATOM 663 C CA . GLU A 1 80 ? -13.244 2.803 26.101 1.00 87.62 80 GLU A CA 1
ATOM 664 C C . GLU A 1 80 ? -14.616 3.499 26.118 1.00 87.62 80 GLU A C 1
ATOM 666 O O . GLU A 1 80 ? -15.244 3.610 27.166 1.00 87.62 80 GLU A O 1
ATOM 671 N N . ILE A 1 81 ? -15.120 3.915 24.952 1.00 85.19 81 ILE A N 1
ATOM 672 C CA . ILE A 1 81 ? -16.451 4.526 24.823 1.00 85.19 81 ILE A CA 1
ATOM 673 C C . ILE A 1 81 ? -17.547 3.515 25.183 1.00 85.19 81 ILE A C 1
ATOM 675 O O . ILE A 1 81 ? -18.426 3.816 25.989 1.00 85.19 81 ILE A O 1
ATOM 679 N N . GLU A 1 82 ? -17.484 2.306 24.619 1.00 82.69 82 GLU A N 1
ATOM 680 C CA . GLU A 1 82 ? -18.440 1.232 24.906 1.00 82.69 82 GLU A CA 1
ATOM 681 C C . GLU A 1 82 ? -18.398 0.766 26.360 1.00 82.69 82 GLU A C 1
ATOM 683 O O . GLU A 1 82 ? -19.390 0.233 26.835 1.00 82.69 82 GLU A O 1
ATOM 688 N N . TRP A 1 83 ? -17.278 0.936 27.063 1.00 75.12 83 TRP A N 1
ATOM 689 C CA . TRP A 1 83 ? -17.134 0.599 28.480 1.00 75.12 83 TRP A CA 1
ATOM 690 C C . TRP A 1 83 ? -17.537 1.761 29.398 1.00 75.12 83 TRP A C 1
ATOM 692 O O . TRP A 1 83 ? -18.029 1.522 30.501 1.00 75.12 83 TRP A O 1
ATOM 702 N N . ALA A 1 84 ? -17.412 3.008 28.941 1.00 71.50 84 ALA A N 1
ATOM 703 C CA . ALA A 1 84 ? -17.897 4.184 29.659 1.00 71.50 84 ALA A CA 1
ATOM 704 C C . ALA A 1 84 ? -19.436 4.292 29.646 1.00 71.50 84 ALA A C 1
ATOM 706 O O . ALA A 1 84 ? -20.025 4.729 30.633 1.00 71.50 84 ALA A O 1
ATOM 707 N N . GLU A 1 85 ? -20.095 3.848 28.571 1.00 61.59 85 GLU A N 1
ATOM 708 C CA . GLU A 1 85 ? -21.563 3.839 28.431 1.00 61.59 85 GLU A CA 1
ATOM 709 C C . GLU A 1 85 ? -22.307 2.970 29.482 1.00 61.59 85 GLU A C 1
ATOM 711 O O . GLU A 1 85 ? -23.292 3.423 30.066 1.00 61.59 85 GLU A O 1
ATOM 716 N N . PRO A 1 86 ? -21.876 1.733 29.795 1.00 64.69 86 PRO A N 1
ATOM 717 C CA . PRO A 1 86 ? -22.422 0.935 30.885 1.00 64.69 86 PRO A CA 1
ATOM 718 C C . PRO A 1 86 ? -22.209 1.586 32.246 1.00 64.69 86 PRO A C 1
ATOM 720 O O . PRO A 1 86 ? -23.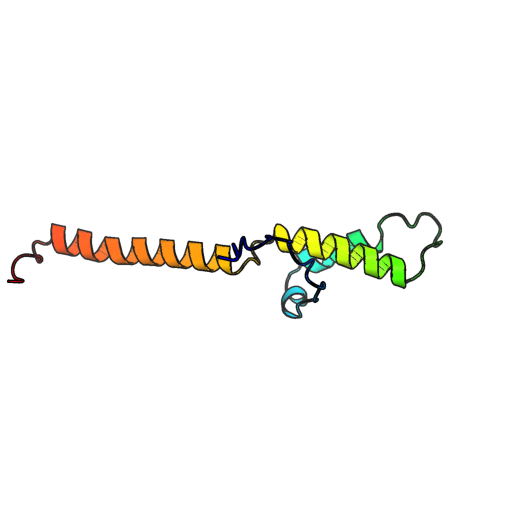114 1.553 33.069 1.00 64.69 86 PRO A O 1
ATOM 723 N N . VAL A 1 87 ? -21.044 2.192 32.492 1.00 60.38 87 VAL A N 1
ATOM 724 C CA . VAL A 1 87 ? -20.729 2.814 33.787 1.00 60.38 87 VAL A CA 1
ATOM 725 C C . VAL A 1 87 ? -21.591 4.053 34.018 1.00 60.38 87 VAL A C 1
ATOM 727 O O . VAL A 1 87 ? -22.141 4.210 35.104 1.00 60.38 87 VAL A O 1
ATOM 730 N N . SER A 1 88 ? -21.794 4.892 32.999 1.00 60.81 88 SER A N 1
ATOM 731 C CA . SER A 1 88 ? -22.693 6.049 33.087 1.00 60.81 88 SER A CA 1
ATOM 732 C C . SER A 1 88 ? -24.161 5.631 33.214 1.00 60.81 88 SER A C 1
ATOM 734 O O . SER A 1 88 ? -24.895 6.222 34.003 1.00 60.81 88 SER A O 1
ATOM 736 N N . ARG A 1 89 ? -24.586 4.566 32.518 1.00 60.31 89 ARG A N 1
ATOM 737 C CA . ARG A 1 89 ? -25.938 3.998 32.634 1.00 60.31 89 ARG A CA 1
ATOM 738 C C . ARG A 1 89 ? -26.195 3.368 34.005 1.00 60.31 89 ARG A C 1
ATOM 740 O O . ARG A 1 89 ? -27.273 3.559 34.553 1.00 60.31 89 ARG A O 1
ATOM 747 N N . LEU A 1 90 ? -25.226 2.647 34.567 1.00 60.81 90 LEU A N 1
ATOM 748 C CA . LEU A 1 90 ? -25.321 2.034 35.897 1.00 60.81 90 LEU A CA 1
ATOM 749 C C . LEU A 1 90 ? -25.237 3.081 37.016 1.00 60.81 90 LEU A C 1
ATOM 751 O O . LEU A 1 90 ? -25.971 2.975 37.997 1.00 60.81 90 LEU A O 1
ATOM 755 N N . ALA A 1 91 ? -24.411 4.118 36.849 1.00 62.19 91 ALA A N 1
ATOM 756 C CA . ALA A 1 91 ? -24.347 5.257 37.763 1.00 62.19 91 ALA A CA 1
ATOM 757 C C . ALA A 1 91 ? -25.644 6.086 37.735 1.00 62.19 91 ALA A C 1
ATOM 759 O O . ALA A 1 91 ? -26.176 6.419 38.790 1.00 62.19 91 ALA A O 1
ATOM 760 N N . ALA A 1 92 ? -26.206 6.357 36.551 1.00 60.38 92 ALA A N 1
ATOM 761 C CA . ALA A 1 92 ? -27.495 7.041 36.406 1.00 60.38 92 ALA A CA 1
ATOM 762 C C . ALA A 1 92 ? -28.681 6.199 36.911 1.00 60.38 92 ALA A C 1
ATOM 764 O O . ALA A 1 92 ? -29.677 6.752 37.372 1.00 60.38 92 ALA A O 1
ATOM 765 N N . ALA A 1 93 ? -28.572 4.869 36.853 1.00 64.31 93 ALA A N 1
ATOM 766 C CA . ALA A 1 93 ? -29.552 3.938 37.405 1.00 64.31 93 ALA A CA 1
ATOM 767 C C . ALA A 1 93 ? -29.356 3.650 38.910 1.00 64.31 93 ALA A C 1
ATOM 769 O O . ALA A 1 93 ? -30.084 2.827 39.459 1.00 64.31 93 ALA A O 1
ATOM 770 N N . GLY A 1 94 ? -28.405 4.313 39.585 1.00 57.94 94 GLY A N 1
ATOM 771 C CA . GLY A 1 94 ? -28.224 4.222 41.039 1.00 57.94 94 GLY A CA 1
ATOM 772 C C . GLY A 1 94 ? -27.629 2.903 41.547 1.00 57.94 94 GLY A C 1
ATOM 773 O O . GLY A 1 94 ? -27.757 2.597 42.726 1.00 57.94 94 GLY A O 1
ATOM 774 N N . PHE A 1 95 ? -26.975 2.113 40.689 1.00 59.50 95 PHE A N 1
ATOM 775 C CA . PHE A 1 95 ? -26.428 0.796 41.058 1.00 59.50 95 PHE A CA 1
ATOM 776 C C . PHE A 1 95 ? -24.991 0.831 41.612 1.00 59.50 95 PHE A C 1
ATOM 778 O O . PHE A 1 95 ? -24.441 -0.223 41.916 1.00 59.50 95 PHE A O 1
ATOM 785 N N . TYR A 1 96 ? -24.371 2.011 41.749 1.00 53.41 96 TYR A N 1
ATOM 786 C CA . TYR A 1 96 ? -23.004 2.166 42.273 1.00 53.41 96 TYR A CA 1
ATOM 787 C C . TYR A 1 96 ? -22.982 2.740 43.700 1.00 53.41 96 TYR A C 1
ATOM 789 O O . TYR A 1 96 ? -22.252 3.678 44.001 1.00 53.41 96 TYR A O 1
ATOM 797 N N . GLU A 1 97 ? -23.779 2.161 44.593 1.00 53.91 97 GLU A N 1
ATOM 798 C CA . GLU A 1 97 ? -23.476 2.165 46.023 1.00 53.91 97 GLU A CA 1
ATOM 799 C C . GLU A 1 97 ? -23.303 0.710 46.463 1.00 53.91 97 GLU A C 1
ATOM 801 O O . GLU A 1 97 ? -24.102 -0.148 46.090 1.00 53.91 97 GLU A O 1
ATOM 806 N N . ASN A 1 98 ? -22.268 0.471 47.273 1.00 51.06 98 ASN A N 1
ATOM 807 C CA . ASN A 1 98 ? -21.796 -0.795 47.855 1.00 51.06 98 ASN A CA 1
ATOM 808 C C . ASN A 1 98 ? -20.575 -1.430 47.169 1.00 51.06 98 ASN A C 1
ATOM 810 O O . ASN A 1 98 ? -20.662 -2.379 46.395 1.00 51.06 98 ASN A O 1
ATOM 814 N N . GLY A 1 99 ? -19.408 -0.939 47.582 1.00 47.91 99 GLY A N 1
ATOM 815 C CA . GLY A 1 99 ? -18.130 -1.635 47.497 1.00 47.91 99 GLY A CA 1
ATOM 816 C C . GLY A 1 99 ? -17.180 -1.039 48.532 1.00 47.91 99 GLY A C 1
ATOM 817 O O . GLY A 1 99 ? -16.416 -0.138 48.197 1.00 47.91 99 GLY A O 1
ATOM 818 N N . ALA A 1 100 ? -17.336 -1.472 49.787 1.00 37.78 100 ALA A N 1
ATOM 819 C CA . ALA A 1 100 ? -16.373 -1.268 50.870 1.00 37.78 100 ALA A CA 1
ATOM 820 C C . ALA A 1 100 ? -15.111 -2.115 50.650 1.00 37.78 100 ALA A C 1
ATOM 822 O O . ALA A 1 100 ? -15.240 -3.198 50.031 1.00 37.78 100 ALA A O 1
#

Sequence (100 aa):
MMNLVPSRVRKKGRFTFDKRWCTKPEVMEVVRKGWNVNYRGNIGSVSERIKSCRKELSHWKKTANVNSSEQIWKLRQTLEIEWAEPVSRLAAAGFYENGA

Organism: Brassica cretica (NCBI:txid69181)

Radius of gyration: 24.3 Å; chains: 1; bounding box: 59×19×76 Å